Protein AF-A0A0D7ABB9-F1 (afdb_monomer_lite)

pLDDT: mean 81.35, std 18.78, range [39.72, 96.31]

InterPro domains:
  IPR056279 Aip3p/Bud6, N-terminal domain [PF23153] (31-138)

Sequence (149 aa):
MSSNHRNSHTSSSSGSVRSASISSPSGDVPTVVRQLLLSTKQLEAVLSQWALRQATEKQVSDAYVLVGSRINATVHAFAQFGIDTTSIRSAPNALRNVLEPCLAEDATRQTLDAYIPELRRVIYRLLQDLQNRQEAWRAAALARPFIRT

Structure (mmCIF, N/CA/C/O backbone):
data_AF-A0A0D7ABB9-F1
#
_entry.id   AF-A0A0D7ABB9-F1
#
loop_
_atom_site.group_PDB
_atom_site.id
_atom_site.type_symbol
_atom_site.label_atom_id
_atom_site.label_alt_id
_atom_site.label_comp_id
_atom_site.label_asym_id
_atom_site.label_entity_id
_atom_site.label_seq_id
_atom_site.pdbx_PDB_ins_code
_atom_site.Cartn_x
_atom_site.Cartn_y
_atom_site.Cartn_z
_atom_site.occupancy
_atom_site.B_iso_or_equiv
_atom_site.auth_seq_id
_atom_site.auth_comp_id
_atom_site.auth_asym_id
_atom_site.auth_atom_id
_atom_site.pdbx_PDB_model_num
ATOM 1 N N . MET A 1 1 ? 10.935 78.551 -5.533 1.00 40.75 1 MET A N 1
ATOM 2 C CA . MET A 1 1 ? 9.547 78.148 -5.848 1.00 40.75 1 MET A CA 1
ATOM 3 C C . MET A 1 1 ? 9.568 76.695 -6.295 1.00 40.75 1 MET A C 1
ATOM 5 O O . MET A 1 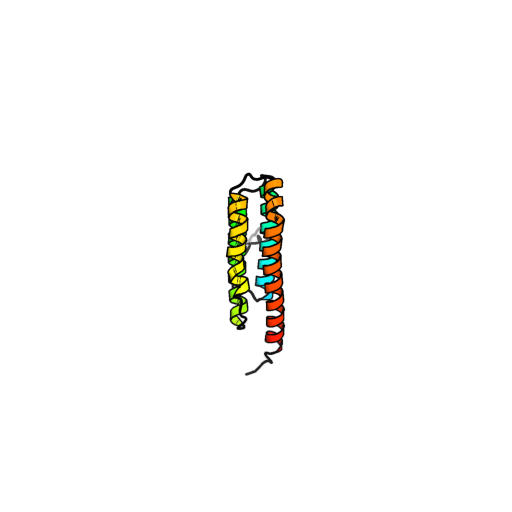1 ? 10.502 76.321 -6.990 1.00 40.75 1 MET A O 1
ATOM 9 N N . SER A 1 2 ? 8.551 75.938 -5.878 1.00 40.59 2 SER A N 1
ATOM 10 C CA . SER A 1 2 ? 8.223 74.545 -6.234 1.00 40.59 2 SER A CA 1
ATOM 11 C C . SER A 1 2 ? 8.844 73.418 -5.398 1.00 40.59 2 SER A C 1
ATOM 13 O O . SER A 1 2 ? 9.928 72.904 -5.650 1.00 40.59 2 SER A O 1
ATOM 15 N N . SER A 1 3 ? 8.038 73.038 -4.408 1.00 44.03 3 SER A N 1
ATOM 16 C CA . SER A 1 3 ? 7.970 71.785 -3.660 1.00 44.03 3 SER A CA 1
ATOM 17 C C . SER A 1 3 ? 7.834 70.547 -4.557 1.00 44.03 3 SER A C 1
ATOM 19 O O . SER A 1 3 ? 7.186 70.634 -5.597 1.00 44.03 3 SER A O 1
ATOM 21 N N . ASN A 1 4 ? 8.247 69.366 -4.075 1.00 48.25 4 ASN A N 1
ATOM 22 C CA . ASN A 1 4 ? 7.355 68.201 -4.135 1.00 48.25 4 ASN A CA 1
ATOM 23 C C . ASN A 1 4 ? 7.679 67.116 -3.093 1.00 48.25 4 ASN A C 1
ATOM 25 O O . ASN A 1 4 ? 8.831 66.772 -2.854 1.00 48.25 4 ASN A O 1
ATOM 29 N N . HIS A 1 5 ? 6.608 66.604 -2.488 1.00 46.97 5 HIS A N 1
ATOM 30 C CA . HIS A 1 5 ? 6.536 65.546 -1.481 1.00 46.97 5 HIS A CA 1
ATOM 31 C C . HIS A 1 5 ? 6.683 64.138 -2.087 1.00 46.97 5 HIS A C 1
ATOM 33 O O . HIS A 1 5 ? 6.305 63.948 -3.243 1.00 46.97 5 HIS A O 1
ATOM 39 N N . ARG A 1 6 ? 7.067 63.143 -1.264 1.00 48.94 6 ARG A N 1
ATOM 40 C CA . ARG A 1 6 ? 6.407 61.816 -1.092 1.00 48.94 6 ARG A CA 1
ATOM 41 C C . ARG A 1 6 ? 7.248 60.956 -0.120 1.00 48.94 6 ARG A C 1
ATOM 43 O O . ARG A 1 6 ? 8.413 60.722 -0.391 1.00 48.94 6 ARG A O 1
ATOM 50 N N . ASN A 1 7 ? 6.804 60.679 1.109 1.00 43.91 7 ASN A N 1
ATOM 51 C CA . ASN A 1 7 ? 5.767 59.728 1.556 1.00 43.91 7 ASN A CA 1
ATOM 52 C C . ASN A 1 7 ? 6.382 58.369 1.975 1.00 43.91 7 ASN A C 1
ATOM 54 O O . ASN A 1 7 ? 6.823 57.597 1.130 1.00 43.91 7 ASN A O 1
ATOM 58 N N . SER A 1 8 ? 6.377 58.104 3.286 1.00 47.41 8 SER A N 1
ATOM 59 C CA . SER A 1 8 ? 6.879 56.898 3.966 1.00 47.41 8 SER A CA 1
ATOM 60 C C . SER A 1 8 ? 5.747 55.904 4.252 1.00 47.41 8 SER A C 1
ATOM 62 O O . SER A 1 8 ? 4.791 56.301 4.907 1.00 47.41 8 SER A O 1
ATOM 64 N N . HIS A 1 9 ? 5.858 54.638 3.828 1.00 43.50 9 HIS A N 1
ATOM 65 C CA . HIS A 1 9 ? 5.003 53.486 4.218 1.00 43.50 9 HIS A CA 1
ATOM 66 C C . HIS A 1 9 ? 5.907 52.237 4.126 1.00 43.50 9 HIS A C 1
ATOM 68 O O . HIS A 1 9 ? 6.459 51.987 3.061 1.00 43.50 9 HIS A O 1
ATOM 74 N N . THR A 1 10 ? 6.438 51.660 5.209 1.00 47.44 10 THR A N 1
ATOM 75 C CA . THR A 1 10 ? 5.876 50.635 6.121 1.00 47.44 10 THR A CA 1
ATOM 76 C C . THR A 1 10 ? 5.353 49.345 5.463 1.00 47.44 10 THR A C 1
ATOM 78 O O . THR A 1 10 ? 4.461 49.378 4.625 1.00 47.44 10 THR A O 1
ATOM 81 N N . SER A 1 11 ? 5.834 48.209 6.005 1.00 41.31 11 SER A N 1
ATOM 82 C CA . SER A 1 11 ? 5.235 46.852 6.014 1.00 41.31 11 SER A CA 1
ATOM 83 C C . SER A 1 11 ? 5.167 46.095 4.671 1.00 41.31 11 SER A C 1
ATOM 85 O O . SER A 1 11 ? 5.005 46.692 3.623 1.00 41.31 11 SER A O 1
ATOM 87 N N . SER A 1 12 ? 5.277 44.773 4.571 1.00 41.28 12 SER A N 1
ATOM 88 C CA . SER A 1 12 ? 5.488 43.672 5.514 1.00 41.28 12 SER A CA 1
ATOM 89 C C . SER A 1 12 ? 5.701 42.395 4.684 1.00 41.28 12 SER A C 1
ATOM 91 O O . SER A 1 12 ? 5.302 42.292 3.525 1.00 41.28 12 SER A O 1
ATOM 93 N N . SER A 1 13 ? 6.346 41.420 5.317 1.00 49.03 13 SER A N 1
ATOM 94 C CA . SER A 1 13 ? 6.407 40.000 4.964 1.00 49.03 13 SER A CA 1
ATOM 95 C C . SER A 1 13 ? 5.262 39.470 4.091 1.00 49.03 13 SER A C 1
ATOM 97 O O . SER A 1 13 ? 4.105 39.469 4.506 1.00 49.03 13 SER A O 1
ATOM 99 N N . SER A 1 14 ? 5.612 38.864 2.959 1.00 47.44 14 SER A N 1
ATOM 100 C CA . SER A 1 14 ? 4.760 37.885 2.280 1.00 47.44 14 SER A CA 1
ATOM 101 C C . SER A 1 14 ? 5.539 36.582 2.154 1.00 47.44 14 SER A C 1
ATOM 103 O O . SER A 1 14 ? 6.235 36.330 1.174 1.00 47.44 14 SER A O 1
ATOM 105 N N . GLY A 1 15 ? 5.459 35.772 3.214 1.00 47.59 15 GLY A N 1
ATOM 106 C CA . GLY A 1 15 ? 5.806 34.360 3.159 1.00 47.59 15 GLY A CA 1
ATOM 107 C C . GLY A 1 15 ? 4.878 33.696 2.153 1.00 47.59 15 GLY A C 1
ATOM 108 O O . GLY A 1 15 ? 3.679 33.573 2.402 1.00 47.59 15 GLY A O 1
ATOM 109 N N . SER A 1 16 ? 5.429 33.337 0.995 1.00 44.25 16 SER A N 1
ATOM 110 C CA . SER A 1 16 ? 4.655 32.707 -0.063 1.00 44.25 16 SER A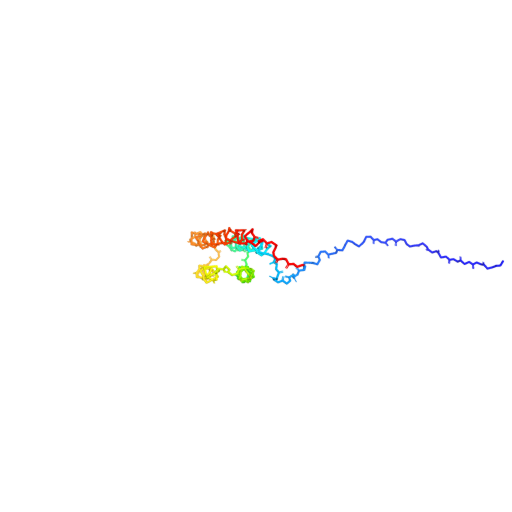 CA 1
ATOM 111 C C . SER A 1 16 ? 4.202 31.334 0.408 1.00 44.25 16 SER A C 1
ATOM 113 O O . SER A 1 16 ? 4.987 30.422 0.681 1.00 44.25 16 SER A O 1
ATOM 115 N N . VAL A 1 17 ? 2.891 31.252 0.568 1.00 49.66 17 VAL A N 1
ATOM 116 C CA . VAL A 1 17 ? 2.117 30.067 0.860 1.00 49.66 17 VAL A CA 1
ATOM 117 C C . VAL A 1 17 ? 2.508 28.944 -0.097 1.00 49.66 17 VAL A C 1
ATOM 119 O O . VAL A 1 17 ? 2.290 28.998 -1.305 1.00 49.66 17 VAL A O 1
ATOM 122 N N . ARG A 1 18 ? 3.103 27.911 0.498 1.00 42.66 18 ARG A N 1
ATOM 123 C CA . ARG A 1 18 ? 3.183 26.520 0.041 1.00 42.66 18 ARG A CA 1
ATOM 124 C C . ARG A 1 18 ? 1.862 26.067 -0.584 1.00 42.66 18 ARG A C 1
ATOM 126 O O . ARG A 1 18 ? 1.034 25.424 0.053 1.00 42.66 18 ARG A O 1
ATOM 133 N N . SER A 1 19 ? 1.683 26.417 -1.849 1.00 39.72 19 SER A N 1
ATOM 134 C CA . SER A 1 19 ? 0.697 25.805 -2.719 1.00 39.72 19 SER A CA 1
ATOM 135 C C . SER A 1 19 ? 1.212 24.401 -2.974 1.00 39.72 19 SER A C 1
ATOM 137 O O . SER A 1 19 ? 2.197 24.216 -3.687 1.00 39.72 19 SER A O 1
ATOM 139 N N . ALA A 1 20 ? 0.608 23.428 -2.292 1.00 46.75 20 ALA A N 1
ATOM 140 C CA . ALA A 1 20 ? 0.785 22.019 -2.581 1.00 46.75 20 ALA A CA 1
ATOM 141 C C . ALA A 1 20 ? 0.362 21.807 -4.036 1.00 46.75 20 ALA A C 1
ATOM 143 O O . ALA A 1 20 ? -0.817 21.659 -4.353 1.00 46.75 20 ALA A O 1
ATOM 144 N N . SER A 1 21 ? 1.340 21.884 -4.931 1.00 43.72 21 SER A N 1
ATOM 145 C CA . SER A 1 21 ? 1.185 21.541 -6.324 1.00 43.72 21 SER A CA 1
ATOM 146 C C . SER A 1 21 ? 0.773 20.076 -6.375 1.00 43.72 21 SER A C 1
ATOM 148 O O . SER A 1 21 ? 1.573 19.167 -6.142 1.00 43.72 21 SER A O 1
ATOM 150 N N . ILE A 1 22 ? -0.504 19.851 -6.691 1.00 50.16 22 ILE A N 1
ATOM 151 C CA . ILE A 1 22 ? -0.957 18.652 -7.395 1.00 50.16 22 ILE A CA 1
ATOM 152 C C . ILE A 1 22 ? -0.174 18.655 -8.710 1.00 50.16 22 ILE A C 1
ATOM 154 O O . ILE A 1 22 ? -0.566 19.236 -9.716 1.00 50.16 22 ILE A O 1
ATOM 158 N N . SER A 1 23 ? 1.045 18.138 -8.629 1.00 46.28 23 SER A N 1
ATOM 159 C CA . SER A 1 23 ? 1.959 17.987 -9.741 1.00 46.28 23 SER A CA 1
ATOM 160 C C . SER A 1 23 ? 1.508 16.760 -10.515 1.00 46.28 23 SER A C 1
ATOM 162 O O . SER A 1 23 ? 1.219 15.706 -9.944 1.00 46.28 23 SER A O 1
ATOM 164 N N . SER A 1 24 ? 1.392 16.948 -11.822 1.00 47.03 24 SER A N 1
ATOM 165 C CA . SER A 1 24 ? 1.117 15.939 -12.835 1.00 47.03 24 SER A CA 1
ATOM 166 C C . SER A 1 24 ? 1.835 14.612 -12.530 1.00 47.03 24 SER A C 1
ATOM 168 O O . SER A 1 24 ? 2.992 14.637 -12.108 1.00 47.03 24 SER A O 1
ATOM 170 N N . PRO A 1 25 ? 1.211 13.440 -12.758 1.00 46.69 25 PRO A N 1
ATOM 171 C CA . PRO A 1 25 ? 1.775 12.141 -12.371 1.00 46.69 25 PRO A CA 1
ATOM 172 C C . PRO A 1 25 ? 2.996 11.691 -13.200 1.00 46.69 25 PRO A C 1
ATOM 174 O O . PRO A 1 25 ? 3.459 10.563 -13.048 1.00 46.69 25 PRO A O 1
ATOM 177 N N . SER A 1 26 ? 3.548 12.548 -14.054 1.00 51.53 26 SER A N 1
ATOM 178 C CA . SER A 1 26 ? 4.764 12.320 -14.835 1.00 51.53 26 SER A CA 1
ATOM 179 C C . SER A 1 26 ? 6.018 12.669 -14.019 1.00 51.53 26 SER A C 1
ATOM 181 O O . SER A 1 26 ? 6.720 13.635 -14.301 1.00 51.53 26 SER A O 1
ATOM 183 N N . GLY A 1 27 ? 6.280 11.892 -12.966 1.00 60.59 27 GLY A N 1
ATOM 184 C CA . GLY A 1 27 ? 7.546 11.936 -12.228 1.00 60.59 27 GLY A CA 1
ATOM 185 C C . GLY A 1 27 ? 8.506 10.836 -12.684 1.00 60.59 27 GLY A C 1
ATOM 186 O O . GLY A 1 27 ? 8.062 9.758 -13.078 1.00 60.59 27 GLY A O 1
ATOM 187 N N . ASP A 1 28 ? 9.817 11.076 -12.576 1.00 82.56 28 ASP A N 1
ATOM 188 C CA . ASP A 1 28 ? 10.834 10.032 -12.758 1.00 82.56 28 ASP A CA 1
ATOM 189 C C . ASP A 1 28 ? 10.553 8.814 -11.864 1.00 82.56 28 ASP A C 1
ATOM 191 O O . ASP A 1 28 ? 10.018 8.954 -10.756 1.00 82.56 28 ASP A O 1
ATOM 195 N N . VAL A 1 29 ? 10.980 7.622 -12.304 1.00 86.12 29 VAL A N 1
ATOM 196 C CA . VAL A 1 29 ? 10.800 6.342 -11.586 1.00 86.12 29 VAL A CA 1
ATOM 197 C C . VAL A 1 29 ? 11.104 6.452 -10.075 1.00 86.12 29 VAL A C 1
ATOM 199 O O . VAL A 1 29 ? 10.269 6.022 -9.276 1.00 86.12 29 VAL A O 1
ATOM 202 N N . PRO A 1 30 ? 12.211 7.075 -9.613 1.00 88.06 30 PRO A N 1
ATOM 203 C CA . PRO A 1 30 ? 12.482 7.218 -8.179 1.00 88.06 30 PRO A CA 1
ATOM 204 C C . PRO A 1 30 ? 11.443 8.063 -7.428 1.00 88.06 30 PRO A C 1
ATOM 206 O O . PRO A 1 30 ? 11.127 7.778 -6.271 1.00 88.06 30 PRO A O 1
ATOM 209 N N . THR A 1 31 ? 10.901 9.097 -8.071 1.00 90.19 31 THR A N 1
ATOM 210 C CA . THR A 1 31 ? 9.914 10.001 -7.474 1.00 90.19 31 THR A CA 1
ATOM 211 C C . THR A 1 31 ? 8.575 9.301 -7.301 1.00 90.19 31 THR A C 1
ATOM 213 O O . THR A 1 31 ? 8.022 9.327 -6.200 1.00 90.19 31 THR A O 1
ATOM 216 N N . VAL A 1 32 ? 8.070 8.630 -8.341 1.00 90.38 32 VAL A N 1
ATOM 217 C CA . VAL A 1 32 ? 6.786 7.911 -8.259 1.00 90.38 32 VAL A CA 1
ATOM 218 C C . VAL A 1 32 ? 6.853 6.732 -7.290 1.00 90.38 32 VAL A C 1
ATOM 220 O O . VAL A 1 32 ? 5.914 6.532 -6.523 1.00 90.38 32 VAL A O 1
ATOM 223 N N . VAL A 1 33 ? 7.995 6.037 -7.214 1.00 90.44 33 VAL A N 1
ATOM 224 C CA . VAL A 1 33 ? 8.224 4.987 -6.212 1.00 90.44 33 VAL A CA 1
ATOM 225 C C . VAL A 1 33 ? 8.192 5.566 -4.799 1.00 90.44 33 VAL A C 1
ATOM 227 O O . VAL A 1 33 ? 7.474 5.048 -3.948 1.00 90.44 33 VAL A O 1
ATOM 230 N N . ARG A 1 34 ? 8.907 6.668 -4.534 1.00 91.62 34 ARG A N 1
ATOM 231 C CA . ARG A 1 34 ? 8.871 7.324 -3.215 1.00 91.62 34 ARG A CA 1
ATOM 232 C C . ARG A 1 34 ? 7.442 7.714 -2.823 1.00 91.62 34 ARG A C 1
ATOM 234 O O . ARG A 1 34 ? 7.042 7.499 -1.682 1.00 91.62 34 ARG A O 1
ATOM 241 N N . GLN A 1 35 ? 6.678 8.269 -3.763 1.00 92.06 35 GLN A N 1
ATOM 242 C CA . GLN A 1 35 ? 5.282 8.655 -3.542 1.00 92.06 35 GLN A CA 1
ATOM 243 C C . GLN A 1 35 ? 4.385 7.446 -3.255 1.00 92.06 35 GLN A C 1
ATOM 245 O O . GLN A 1 35 ? 3.533 7.525 -2.372 1.00 92.06 35 GLN A O 1
ATOM 250 N N . LEU A 1 36 ? 4.599 6.321 -3.945 1.00 92.81 36 LEU A N 1
ATOM 251 C CA . LEU A 1 36 ? 3.902 5.070 -3.664 1.00 92.81 36 LEU A CA 1
ATOM 252 C C . LEU A 1 36 ? 4.190 4.588 -2.237 1.00 92.81 36 LEU A C 1
ATOM 254 O O . LEU A 1 36 ? 3.250 4.377 -1.474 1.00 92.81 36 LEU A O 1
ATOM 258 N N . LEU A 1 37 ? 5.464 4.515 -1.838 1.00 92.88 37 LEU A N 1
ATOM 259 C CA . LEU A 1 37 ? 5.860 4.110 -0.482 1.00 92.88 37 LEU A CA 1
ATOM 260 C C . LEU A 1 37 ? 5.206 4.982 0.598 1.00 92.88 37 LEU A C 1
ATOM 262 O O . LEU A 1 37 ? 4.678 4.458 1.579 1.00 92.88 37 LEU A O 1
ATOM 266 N N . LEU A 1 38 ? 5.204 6.303 0.400 1.00 94.12 38 LEU A N 1
ATOM 267 C CA . LEU A 1 38 ? 4.582 7.241 1.331 1.00 94.12 38 LEU A CA 1
ATOM 268 C C . LEU A 1 38 ? 3.064 7.033 1.418 1.00 94.12 38 LEU A C 1
ATOM 270 O O . LEU A 1 38 ? 2.524 6.978 2.520 1.00 94.12 38 LEU A O 1
ATOM 274 N N . SER A 1 39 ? 2.385 6.863 0.278 1.00 93.44 39 SER A N 1
ATOM 275 C CA . SER A 1 39 ? 0.938 6.611 0.256 1.00 93.44 39 SER A CA 1
ATOM 276 C C . SER A 1 39 ? 0.561 5.294 0.942 1.00 93.44 39 SER A C 1
ATOM 278 O O . SER A 1 39 ? -0.426 5.247 1.671 1.00 93.44 39 SER A O 1
ATOM 280 N N . THR A 1 40 ? 1.381 4.248 0.802 1.00 93.06 40 THR A N 1
ATOM 281 C CA . THR A 1 40 ? 1.170 2.970 1.494 1.00 93.06 40 THR A CA 1
ATOM 282 C C . THR A 1 40 ? 1.319 3.123 3.007 1.00 93.06 40 THR A C 1
ATOM 284 O O . THR A 1 40 ? 0.500 2.605 3.760 1.00 93.06 40 THR A O 1
ATOM 287 N N . LYS A 1 41 ? 2.319 3.888 3.470 1.00 92.06 41 LYS A N 1
ATOM 288 C CA . LYS A 1 41 ? 2.473 4.206 4.901 1.00 92.06 41 LYS A CA 1
ATOM 289 C C . LYS A 1 41 ? 1.304 5.036 5.432 1.00 92.06 41 LYS A C 1
ATOM 291 O O . LYS A 1 41 ? 0.850 4.813 6.550 1.00 92.06 41 LYS A O 1
ATOM 296 N N . GLN A 1 42 ? 0.791 5.967 4.628 1.00 94.44 42 GLN A N 1
ATOM 297 C CA . GLN A 1 42 ? -0.393 6.748 4.978 1.00 94.44 42 GLN A CA 1
ATOM 298 C C . GLN A 1 42 ? -1.638 5.860 5.112 1.00 94.44 42 GLN A C 1
ATOM 300 O O . GLN A 1 42 ? -2.391 6.040 6.063 1.00 94.44 42 GLN A O 1
ATOM 305 N N . LEU A 1 43 ? -1.839 4.886 4.219 1.00 94.38 43 LEU A N 1
ATOM 306 C CA . LEU A 1 43 ? -2.946 3.930 4.320 1.00 94.38 43 LEU A CA 1
ATOM 307 C C . LEU A 1 43 ? -2.892 3.134 5.636 1.00 94.38 43 LEU A C 1
ATOM 309 O O . LEU A 1 43 ? -3.896 3.060 6.339 1.00 94.38 43 LEU A O 1
ATOM 313 N N . GLU A 1 44 ? -1.722 2.608 6.015 1.00 93.19 44 GLU A N 1
ATOM 314 C CA . GLU A 1 44 ? -1.535 1.917 7.305 1.00 93.19 44 GLU A CA 1
ATOM 315 C C . GLU A 1 44 ? -1.840 2.828 8.509 1.00 93.19 44 GLU A C 1
ATOM 317 O O . GLU A 1 44 ? -2.469 2.402 9.483 1.00 93.19 44 GLU A O 1
ATOM 322 N N . ALA A 1 45 ? -1.422 4.096 8.445 1.00 94.88 45 ALA A N 1
ATOM 323 C CA . ALA A 1 45 ? -1.678 5.068 9.504 1.00 94.88 45 ALA A CA 1
ATOM 324 C C . ALA A 1 45 ? -3.176 5.385 9.645 1.00 94.88 45 ALA A C 1
ATOM 326 O O . ALA A 1 45 ? -3.701 5.387 10.759 1.00 94.88 45 ALA A O 1
ATOM 327 N N . VAL A 1 46 ? -3.877 5.605 8.528 1.00 96.00 46 VAL A N 1
ATOM 328 C CA . VAL A 1 46 ? -5.321 5.888 8.527 1.00 96.00 46 VAL A CA 1
ATOM 329 C C . VAL A 1 46 ? -6.121 4.668 8.992 1.00 96.00 46 VAL A C 1
ATOM 331 O O . VAL A 1 46 ? -7.068 4.833 9.753 1.00 96.00 46 VAL A O 1
ATOM 334 N N . LEU A 1 47 ? -5.712 3.445 8.640 1.00 94.12 47 LEU A N 1
ATOM 335 C CA . LEU A 1 47 ? -6.313 2.216 9.179 1.00 94.12 47 LEU A CA 1
ATOM 336 C C . LEU A 1 47 ? -6.147 2.102 10.696 1.00 94.12 47 LEU A C 1
ATOM 338 O O . LEU A 1 47 ? -7.095 1.773 11.406 1.00 94.12 47 LEU A O 1
ATOM 342 N N . SER A 1 48 ? -4.961 2.434 11.208 1.00 94.44 48 SER A N 1
ATOM 343 C CA . SER A 1 48 ? -4.700 2.443 12.652 1.00 94.44 48 SER A CA 1
ATOM 344 C C . SER A 1 48 ? -5.579 3.469 13.380 1.00 94.44 48 SER A C 1
ATOM 346 O O . SER A 1 48 ? -6.079 3.199 14.471 1.00 94.44 48 SER A O 1
ATOM 348 N N . GLN A 1 49 ? -5.809 4.635 12.767 1.00 96.19 49 GLN A N 1
ATOM 349 C CA . GLN A 1 49 ? -6.741 5.647 13.276 1.00 96.19 49 GLN A CA 1
ATOM 350 C C . GLN A 1 49 ? -8.200 5.186 13.179 1.00 96.19 49 GLN A C 1
ATOM 352 O O . GLN A 1 49 ? -8.977 5.421 14.103 1.00 96.19 49 GLN A O 1
ATOM 357 N N . TRP A 1 50 ? -8.577 4.501 12.099 1.00 96.31 50 TRP A N 1
ATOM 358 C CA . TRP A 1 50 ? -9.918 3.947 11.917 1.00 96.31 50 TRP A CA 1
ATOM 359 C C . TRP A 1 50 ? -10.245 2.920 13.006 1.00 96.31 50 TRP A C 1
ATOM 361 O O . TRP A 1 50 ? -11.283 3.030 13.651 1.00 96.31 50 TRP A O 1
ATOM 371 N N . ALA A 1 51 ? -9.309 2.028 13.338 1.00 93.94 51 ALA A N 1
ATOM 372 C CA . ALA A 1 51 ? -9.460 1.068 14.436 1.00 93.94 51 ALA A CA 1
ATOM 373 C C . ALA A 1 51 ? -9.618 1.717 15.827 1.00 93.94 51 ALA A C 1
ATOM 375 O O . ALA A 1 51 ? -10.093 1.081 16.769 1.00 93.94 51 ALA A O 1
ATOM 376 N N . LEU A 1 52 ? -9.215 2.984 15.966 1.00 95.50 52 LEU A N 1
ATOM 377 C CA . LEU A 1 52 ? -9.407 3.818 17.156 1.00 95.50 52 LEU A CA 1
ATOM 378 C C . LEU A 1 52 ? -10.644 4.721 17.071 1.00 95.50 52 LEU A C 1
ATOM 380 O O . LEU A 1 52 ? -10.847 5.552 17.955 1.00 95.50 52 LEU A O 1
ATOM 384 N N . ARG A 1 53 ? -11.4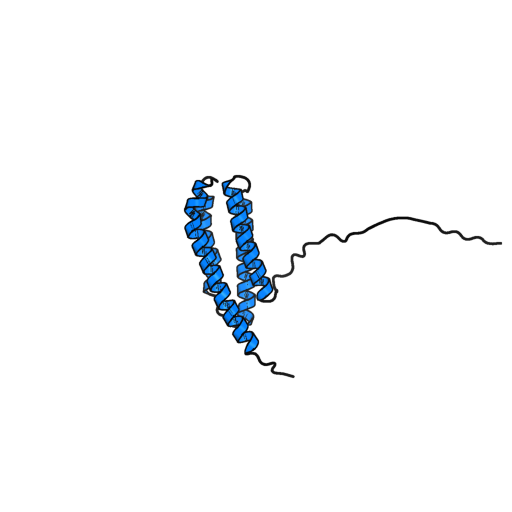50 4.591 16.010 1.00 94.00 53 ARG A N 1
ATOM 385 C CA . ARG A 1 53 ? -12.577 5.478 15.676 1.00 94.00 53 ARG A CA 1
ATOM 386 C C . ARG A 1 53 ? -12.173 6.952 15.535 1.00 94.00 53 ARG A C 1
ATOM 388 O O . ARG A 1 53 ? -12.985 7.851 15.726 1.00 94.00 53 ARG A O 1
ATOM 395 N N . GLN A 1 54 ? -10.909 7.198 15.192 1.00 96.19 54 GLN A N 1
ATOM 396 C CA . GLN A 1 54 ? -10.334 8.524 14.932 1.00 96.19 54 GLN A CA 1
ATOM 397 C C . GLN A 1 54 ? -10.298 8.869 13.438 1.00 96.19 54 GLN A C 1
ATOM 399 O O . GLN A 1 54 ? -10.053 10.019 13.079 1.00 96.19 54 GLN A O 1
ATOM 404 N N . ALA A 1 55 ? -10.545 7.887 12.571 1.00 96.25 55 ALA A N 1
ATOM 405 C CA . ALA A 1 55 ? -10.746 8.077 11.144 1.00 96.25 55 ALA A CA 1
ATOM 406 C C . ALA A 1 55 ? -12.018 7.357 10.688 1.00 96.25 55 ALA A C 1
ATOM 408 O O . ALA A 1 55 ? -12.454 6.374 11.284 1.00 96.25 55 ALA A O 1
ATOM 409 N N . THR A 1 56 ? -12.611 7.864 9.616 1.00 94.94 56 THR A N 1
ATOM 410 C CA . THR A 1 56 ? -13.807 7.312 8.978 1.00 94.94 56 THR A CA 1
ATOM 411 C C . THR A 1 56 ? -13.435 6.317 7.884 1.00 94.94 56 THR A C 1
ATOM 413 O O . THR A 1 56 ? -12.355 6.392 7.298 1.00 94.94 56 THR A O 1
ATOM 416 N N . GLU A 1 57 ? -14.362 5.423 7.548 1.00 93.38 57 GLU A N 1
ATOM 417 C CA . GLU A 1 57 ? -14.235 4.517 6.398 1.00 93.38 57 GLU A CA 1
ATOM 418 C C . GLU A 1 57 ? -13.933 5.276 5.094 1.00 93.38 57 GLU A C 1
ATOM 420 O O . GLU A 1 57 ? -13.105 4.852 4.284 1.00 93.38 57 GLU A O 1
ATOM 425 N N . LYS A 1 58 ? -14.536 6.461 4.924 1.00 94.38 58 LYS A N 1
ATOM 426 C CA . LYS A 1 58 ? -14.276 7.341 3.781 1.00 94.38 58 LYS A CA 1
ATOM 427 C C . LYS A 1 58 ? -12.808 7.765 3.705 1.00 94.38 58 LYS A C 1
ATOM 429 O O . LYS A 1 58 ? -12.224 7.710 2.632 1.00 94.38 58 LYS A O 1
ATOM 434 N N . GLN A 1 59 ? -12.189 8.129 4.829 1.00 95.81 59 GLN A N 1
ATOM 435 C CA . GLN A 1 59 ? -10.768 8.499 4.852 1.00 95.81 59 GLN A CA 1
ATOM 436 C C . GLN A 1 59 ? -9.856 7.317 4.493 1.00 95.81 59 GLN A C 1
ATOM 438 O O . GLN A 1 59 ? -8.850 7.515 3.809 1.00 95.81 59 GLN A O 1
ATOM 443 N N . VAL A 1 60 ? -10.204 6.092 4.910 1.00 95.12 60 VAL A N 1
ATOM 444 C CA . VAL A 1 60 ? -9.481 4.876 4.492 1.00 95.12 60 VAL A CA 1
ATOM 445 C C . VAL A 1 60 ? -9.642 4.655 2.986 1.00 95.12 60 VAL A C 1
ATOM 447 O O . VAL A 1 60 ? -8.661 4.399 2.287 1.00 95.12 60 VAL A O 1
ATOM 450 N N . SER A 1 61 ? -10.862 4.815 2.474 1.00 94.62 61 SER A N 1
ATOM 451 C CA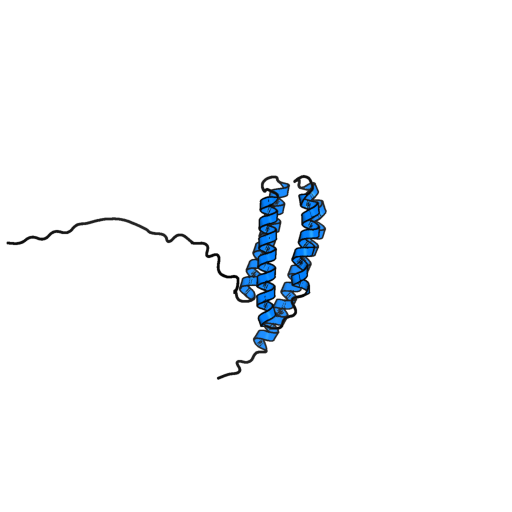 . SER A 1 61 ? -11.175 4.682 1.048 1.00 94.62 61 SER A CA 1
ATOM 452 C C . SER A 1 61 ? -10.423 5.709 0.196 1.00 94.62 61 SER A C 1
ATOM 454 O O . SER A 1 61 ? -9.830 5.349 -0.820 1.00 94.62 61 SER A O 1
ATOM 456 N N . ASP A 1 62 ? -10.362 6.968 0.637 1.00 95.62 62 ASP A N 1
ATOM 457 C CA . ASP A 1 62 ? -9.602 8.034 -0.023 1.00 95.62 62 ASP A CA 1
ATOM 458 C C . ASP A 1 62 ? -8.097 7.704 -0.059 1.00 95.62 62 ASP A C 1
ATOM 460 O O . ASP A 1 62 ? -7.437 7.866 -1.092 1.00 95.62 62 ASP A O 1
ATOM 464 N N . ALA A 1 63 ? -7.546 7.177 1.042 1.00 95.00 63 ALA A N 1
ATOM 465 C CA . ALA A 1 63 ? -6.157 6.722 1.097 1.00 95.00 63 ALA A CA 1
ATOM 466 C C . ALA A 1 63 ? -5.899 5.534 0.150 1.00 95.00 63 ALA A C 1
ATOM 468 O O . ALA A 1 63 ? -4.874 5.503 -0.534 1.00 95.00 63 ALA A O 1
ATOM 469 N N . TYR A 1 64 ? -6.835 4.586 0.049 1.00 95.38 64 TYR A N 1
ATOM 470 C CA . TYR A 1 64 ? -6.760 3.476 -0.903 1.00 95.38 64 TYR A CA 1
ATOM 471 C C . TYR A 1 64 ? -6.775 3.965 -2.363 1.00 95.38 64 TYR A C 1
ATOM 473 O O . TYR A 1 64 ? -5.934 3.543 -3.163 1.00 95.38 64 TYR A O 1
ATOM 481 N N . VAL A 1 65 ? -7.664 4.901 -2.715 1.00 95.50 65 VAL A N 1
ATOM 482 C CA . VAL A 1 65 ? -7.713 5.504 -4.060 1.00 95.50 65 VAL A CA 1
ATOM 483 C C . VAL A 1 65 ? -6.394 6.208 -4.391 1.00 95.50 65 VAL A C 1
ATOM 485 O O . VAL A 1 65 ? -5.876 6.067 -5.505 1.00 95.50 65 VAL A O 1
ATOM 488 N N . LEU A 1 66 ? -5.803 6.915 -3.421 1.00 94.12 66 LEU A N 1
ATOM 489 C CA . LEU A 1 66 ? -4.490 7.537 -3.578 1.00 94.12 66 LEU A CA 1
ATOM 490 C C . LEU A 1 66 ? -3.402 6.495 -3.873 1.00 94.12 66 LEU A C 1
ATOM 492 O O . LEU A 1 66 ? -2.644 6.677 -4.828 1.00 94.12 66 LEU A O 1
ATOM 496 N N . VAL A 1 67 ? -3.345 5.393 -3.116 1.00 94.31 67 VAL A N 1
ATOM 497 C CA . VAL A 1 67 ? -2.402 4.286 -3.368 1.00 94.31 67 VAL A CA 1
ATOM 498 C C . VAL A 1 67 ? -2.587 3.726 -4.780 1.00 94.31 67 VAL A C 1
ATOM 500 O O . VAL A 1 67 ? -1.609 3.600 -5.517 1.00 94.31 67 VAL A O 1
ATOM 503 N N . GLY A 1 68 ? -3.826 3.468 -5.208 1.00 94.12 68 GLY A N 1
ATOM 504 C CA . GLY A 1 68 ? -4.126 3.002 -6.567 1.00 94.12 68 GLY A CA 1
ATOM 505 C C . GLY A 1 68 ? -3.632 3.967 -7.653 1.00 94.12 68 GLY A C 1
ATOM 506 O O . GLY A 1 68 ? -3.003 3.548 -8.628 1.00 94.12 68 GLY A O 1
ATOM 507 N N . SER A 1 69 ? -3.826 5.272 -7.453 1.00 93.81 69 SER A N 1
ATOM 508 C CA . SER A 1 69 ? -3.298 6.314 -8.343 1.00 93.81 69 SER A CA 1
ATOM 509 C C . SER A 1 69 ? -1.762 6.296 -8.413 1.00 93.81 69 SER A C 1
ATOM 511 O O . SER A 1 69 ? -1.185 6.368 -9.503 1.00 93.81 69 SER A O 1
ATOM 513 N N . ARG A 1 70 ? -1.075 6.127 -7.273 1.00 94.12 70 ARG A N 1
ATOM 514 C CA . ARG A 1 70 ? 0.397 6.020 -7.222 1.00 94.12 70 ARG A CA 1
ATOM 515 C C . ARG A 1 70 ? 0.924 4.745 -7.870 1.00 94.12 70 ARG A C 1
ATOM 517 O O . ARG A 1 70 ? 1.960 4.795 -8.537 1.00 94.12 70 ARG A O 1
ATOM 524 N N . ILE A 1 71 ? 0.209 3.631 -7.726 1.00 93.44 71 ILE A N 1
ATOM 525 C CA . ILE A 1 71 ? 0.504 2.380 -8.430 1.00 93.44 71 ILE A CA 1
ATOM 526 C C . ILE A 1 71 ? 0.434 2.614 -9.938 1.00 93.44 71 ILE A C 1
ATOM 528 O O . ILE A 1 71 ? 1.386 2.291 -10.643 1.00 93.44 71 ILE A O 1
ATOM 532 N N . ASN A 1 72 ? -0.633 3.245 -10.434 1.00 93.38 72 ASN A N 1
ATOM 533 C CA . ASN A 1 72 ? -0.769 3.511 -11.863 1.00 93.38 72 ASN A CA 1
ATOM 534 C C . ASN A 1 72 ? 0.349 4.428 -12.397 1.00 93.38 72 ASN A C 1
ATOM 536 O O . ASN A 1 72 ? 0.957 4.125 -13.420 1.00 93.38 72 ASN A O 1
ATOM 540 N N . ALA A 1 73 ? 0.694 5.501 -11.675 1.00 93.00 73 ALA A N 1
ATOM 541 C CA . ALA A 1 73 ? 1.812 6.378 -12.046 1.00 93.00 73 ALA A CA 1
ATOM 542 C C . ALA A 1 73 ? 3.155 5.623 -12.099 1.00 93.00 73 ALA A C 1
ATOM 544 O O . ALA A 1 73 ? 3.950 5.809 -13.017 1.00 93.00 73 ALA A O 1
ATOM 545 N N . THR A 1 74 ? 3.379 4.721 -11.143 1.00 92.00 74 THR A N 1
ATOM 546 C CA . THR A 1 74 ? 4.570 3.865 -11.076 1.00 92.00 74 THR A CA 1
ATOM 547 C C . THR A 1 74 ? 4.626 2.887 -12.250 1.00 92.00 74 THR A C 1
ATOM 549 O O . THR A 1 74 ? 5.667 2.743 -12.889 1.00 92.00 74 THR A O 1
ATOM 552 N N . VAL A 1 75 ? 3.499 2.248 -12.574 1.00 91.62 75 VAL A N 1
ATOM 553 C CA . VAL A 1 75 ? 3.356 1.365 -13.739 1.00 91.62 75 VAL A CA 1
ATOM 554 C C . VAL A 1 75 ? 3.681 2.121 -15.029 1.00 91.62 75 VAL A C 1
ATOM 556 O O . VAL A 1 75 ? 4.474 1.640 -15.835 1.00 91.62 75 VAL A O 1
ATOM 559 N N . HIS A 1 76 ? 3.129 3.324 -15.205 1.00 91.69 76 HIS A N 1
ATOM 560 C CA . HIS A 1 76 ? 3.413 4.161 -16.370 1.00 91.69 76 HIS A CA 1
ATOM 561 C C . HIS A 1 76 ? 4.892 4.547 -16.474 1.00 91.69 76 HIS A C 1
ATOM 563 O O . HIS A 1 76 ? 5.457 4.461 -17.562 1.00 91.69 76 HIS A O 1
ATOM 569 N N . ALA A 1 77 ? 5.532 4.924 -15.364 1.00 89.81 77 ALA A N 1
ATOM 570 C CA . ALA A 1 77 ? 6.946 5.286 -15.363 1.00 89.81 77 ALA A CA 1
ATOM 571 C C . ALA A 1 77 ? 7.846 4.100 -15.747 1.00 89.81 77 ALA A C 1
ATOM 573 O O . ALA A 1 77 ? 8.757 4.265 -16.549 1.00 89.81 77 ALA A O 1
ATOM 574 N N . PHE A 1 78 ? 7.576 2.892 -15.241 1.00 88.31 78 PHE A N 1
ATOM 575 C CA . PHE A 1 78 ? 8.330 1.690 -15.622 1.00 88.31 78 PHE A CA 1
ATOM 576 C C . PHE A 1 78 ? 8.078 1.250 -17.070 1.00 88.31 78 PHE A C 1
ATOM 578 O O . PHE A 1 78 ? 9.010 0.801 -17.741 1.00 88.31 78 PHE A O 1
ATOM 585 N N . ALA A 1 79 ? 6.851 1.407 -17.574 1.00 88.19 79 ALA A N 1
ATOM 586 C CA . ALA A 1 79 ? 6.500 1.044 -18.946 1.00 88.19 79 ALA A CA 1
ATOM 587 C C . ALA A 1 79 ? 7.307 1.835 -19.993 1.00 88.19 79 ALA A C 1
ATOM 589 O O . ALA A 1 79 ? 7.641 1.289 -21.041 1.00 88.19 79 ALA A O 1
ATOM 590 N N . GLN A 1 80 ? 7.708 3.077 -19.689 1.00 87.44 80 GLN A N 1
ATOM 591 C CA . GLN A 1 80 ? 8.592 3.883 -20.550 1.00 87.44 80 GLN A CA 1
ATOM 592 C C . GLN A 1 80 ? 9.980 3.250 -20.768 1.00 87.44 80 GLN A C 1
ATOM 594 O O . GLN A 1 80 ? 10.670 3.595 -21.724 1.00 87.44 80 GLN A O 1
ATOM 599 N N . PHE A 1 81 ? 10.386 2.317 -19.903 1.00 85.06 81 PHE A N 1
ATOM 600 C CA . PHE A 1 81 ? 11.647 1.576 -19.993 1.00 85.06 81 PHE A CA 1
ATOM 601 C C . PHE A 1 81 ? 11.444 0.120 -20.446 1.00 85.06 81 PHE A C 1
ATOM 603 O O . PHE A 1 81 ? 12.379 -0.671 -20.369 1.00 85.06 81 PHE A O 1
ATOM 610 N N . GLY A 1 82 ? 10.236 -0.254 -20.892 1.00 85.19 82 GLY A N 1
ATOM 611 C CA . GLY A 1 82 ? 9.921 -1.619 -21.332 1.00 85.19 82 GLY A CA 1
ATOM 612 C C . GLY A 1 82 ? 9.897 -2.657 -20.203 1.00 85.19 82 GLY A C 1
ATOM 613 O O . GLY A 1 82 ? 10.044 -3.849 -20.458 1.00 85.19 82 GLY A O 1
ATOM 614 N N . ILE A 1 83 ? 9.742 -2.226 -18.947 1.00 88.06 83 ILE A N 1
ATOM 615 C CA . ILE A 1 83 ? 9.747 -3.115 -17.778 1.00 88.06 83 ILE A CA 1
ATOM 616 C C . ILE A 1 83 ? 8.332 -3.641 -17.521 1.00 88.06 83 ILE A C 1
ATOM 618 O O . ILE A 1 83 ? 7.380 -2.869 -17.482 1.00 88.06 83 ILE A O 1
ATOM 622 N N . ASP A 1 84 ? 8.201 -4.949 -17.282 1.00 87.31 84 ASP A N 1
ATOM 623 C CA . ASP A 1 84 ? 6.909 -5.648 -17.353 1.00 87.31 84 ASP A CA 1
ATOM 624 C C . ASP A 1 84 ? 5.770 -5.151 -16.426 1.00 87.31 84 ASP A C 1
ATOM 626 O O . ASP A 1 84 ? 4.646 -5.176 -16.843 1.00 87.31 84 ASP A O 1
ATOM 630 N N . THR A 1 85 ? 5.911 -4.651 -15.209 1.00 88.69 85 THR A N 1
ATOM 631 C CA . THR A 1 85 ? 4.811 -4.186 -14.306 1.00 88.69 85 THR A CA 1
ATOM 632 C C . THR A 1 85 ? 3.559 -5.058 -14.027 1.00 88.69 85 THR A C 1
ATOM 634 O O . THR A 1 85 ? 2.778 -4.659 -13.160 1.00 88.69 85 THR A O 1
ATOM 637 N N . THR A 1 86 ? 3.347 -6.230 -14.638 1.00 87.94 86 THR A N 1
ATOM 638 C CA . THR A 1 86 ? 2.102 -7.017 -14.494 1.00 87.94 86 THR A CA 1
ATOM 639 C C . THR A 1 86 ? 1.746 -7.309 -13.029 1.00 87.94 86 THR A C 1
ATOM 641 O O . THR A 1 86 ? 0.621 -7.045 -12.598 1.00 87.94 86 THR A O 1
ATOM 644 N N . SER A 1 87 ? 2.722 -7.735 -12.220 1.00 84.88 87 S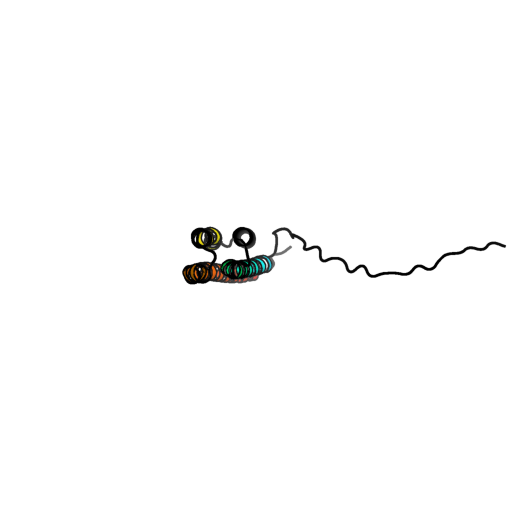ER A N 1
ATOM 645 C CA . SER A 1 87 ? 2.528 -7.997 -10.782 1.00 84.88 87 SER A CA 1
ATOM 646 C C . SER A 1 87 ? 2.087 -6.752 -10.001 1.00 84.88 87 SER A C 1
ATOM 648 O O . SER A 1 87 ? 1.162 -6.819 -9.193 1.00 84.88 87 SER A O 1
ATOM 650 N N . ILE A 1 88 ? 2.666 -5.584 -10.311 1.00 88.50 88 ILE A N 1
ATOM 651 C CA . ILE A 1 88 ? 2.351 -4.309 -9.643 1.00 88.50 88 ILE A CA 1
ATOM 652 C C . ILE A 1 88 ? 0.908 -3.882 -9.944 1.00 88.50 88 ILE A C 1
ATOM 654 O O . ILE A 1 88 ? 0.214 -3.370 -9.067 1.00 88.50 88 ILE A O 1
ATOM 658 N N . ARG A 1 89 ? 0.421 -4.143 -11.165 1.00 89.88 89 ARG A N 1
ATOM 659 C CA . ARG A 1 89 ? -0.954 -3.826 -11.580 1.00 89.88 89 ARG A CA 1
ATOM 660 C C . ARG A 1 89 ? -2.009 -4.636 -10.817 1.00 89.88 89 ARG A C 1
ATOM 662 O O . ARG A 1 89 ? -3.138 -4.174 -10.688 1.00 89.88 89 ARG A O 1
ATOM 669 N N . SER A 1 90 ? -1.653 -5.812 -10.297 1.00 90.62 90 SER A N 1
ATOM 670 C CA . SER A 1 90 ? -2.571 -6.664 -9.524 1.00 90.62 90 SER A CA 1
ATOM 671 C C . SER A 1 90 ? -2.750 -6.224 -8.062 1.00 90.62 90 SER A C 1
ATOM 673 O O . SER A 1 90 ? -3.753 -6.561 -7.430 1.00 90.62 90 SER A O 1
ATOM 675 N N . ALA A 1 91 ? -1.814 -5.432 -7.527 1.00 91.56 91 ALA A N 1
ATOM 676 C CA . ALA A 1 91 ? -1.775 -5.060 -6.114 1.00 91.56 91 ALA A CA 1
ATOM 677 C C . ALA A 1 91 ? -3.006 -4.280 -5.599 1.00 91.56 91 ALA A C 1
ATOM 679 O O . ALA A 1 91 ? -3.451 -4.591 -4.493 1.00 91.56 91 ALA A O 1
ATOM 680 N N . PRO A 1 92 ? -3.617 -3.329 -6.345 1.00 92.12 92 PRO A N 1
ATOM 681 C CA . PRO A 1 92 ? -4.836 -2.654 -5.892 1.00 92.12 92 PRO A CA 1
ATOM 682 C C . PRO A 1 92 ? -5.982 -3.633 -5.628 1.00 92.12 92 PRO A C 1
ATOM 684 O O . PRO A 1 92 ? -6.672 -3.515 -4.622 1.00 92.12 92 PRO A O 1
ATOM 687 N N . ASN A 1 93 ? -6.145 -4.644 -6.489 1.00 93.38 93 ASN A N 1
ATOM 688 C CA . ASN A 1 93 ? -7.189 -5.652 -6.324 1.00 93.38 93 ASN A CA 1
ATOM 689 C C . ASN A 1 93 ? -6.949 -6.512 -5.074 1.00 93.38 93 ASN A C 1
ATOM 691 O O . ASN A 1 93 ? -7.870 -6.778 -4.310 1.00 93.38 93 ASN A O 1
ATOM 695 N N . ALA A 1 94 ? -5.694 -6.893 -4.822 1.00 92.94 94 ALA A N 1
ATOM 696 C CA . ALA A 1 94 ? -5.332 -7.617 -3.608 1.00 92.94 94 ALA A CA 1
ATOM 697 C C . ALA A 1 94 ? -5.584 -6.785 -2.338 1.00 92.94 94 ALA A C 1
ATOM 699 O O . ALA A 1 94 ? -6.105 -7.316 -1.363 1.00 92.94 94 ALA A O 1
ATOM 700 N N . LEU A 1 95 ? -5.266 -5.483 -2.357 1.00 93.62 95 LEU A N 1
ATOM 701 C CA . LEU A 1 95 ? -5.577 -4.575 -1.248 1.00 93.62 95 LEU A CA 1
ATOM 702 C C . LEU A 1 95 ? -7.087 -4.461 -1.033 1.00 93.62 95 LEU A C 1
ATOM 704 O O . LEU A 1 95 ? -7.541 -4.567 0.102 1.00 93.62 95 LEU A O 1
ATOM 708 N N . ARG A 1 96 ? -7.867 -4.303 -2.107 1.00 94.12 96 ARG A N 1
ATOM 709 C CA . ARG A 1 96 ? -9.330 -4.245 -2.029 1.00 94.12 96 ARG A CA 1
ATOM 710 C C . ARG A 1 96 ? -9.909 -5.486 -1.353 1.00 94.12 96 ARG A C 1
ATOM 712 O O . ARG A 1 96 ? -10.712 -5.338 -0.444 1.00 94.12 96 ARG A O 1
ATOM 719 N N . ASN A 1 97 ? -9.458 -6.679 -1.735 1.00 95.12 97 ASN A N 1
ATOM 720 C CA . ASN A 1 97 ? -9.957 -7.937 -1.170 1.00 95.12 97 ASN A CA 1
ATOM 721 C C . ASN A 1 97 ? -9.726 -8.070 0.344 1.00 95.12 97 ASN A C 1
ATOM 723 O O . ASN A 1 97 ? -10.433 -8.831 0.994 1.00 95.12 97 ASN A O 1
ATOM 727 N N . VAL A 1 98 ? -8.744 -7.354 0.901 1.00 93.81 98 VAL A N 1
ATOM 728 C CA . VAL A 1 98 ? -8.491 -7.311 2.350 1.00 93.81 98 VAL A CA 1
ATOM 729 C C . VAL A 1 98 ? -9.262 -6.166 3.009 1.00 93.81 98 VAL A C 1
ATOM 731 O O . VAL A 1 98 ? -9.831 -6.341 4.081 1.00 93.81 98 VAL A O 1
ATOM 734 N N . LEU A 1 99 ? -9.296 -4.990 2.374 1.00 94.12 99 LEU A N 1
ATOM 735 C CA . LEU A 1 99 ? -9.933 -3.793 2.928 1.00 94.12 99 LEU A CA 1
ATOM 736 C C . LEU A 1 99 ? -11.460 -3.871 2.925 1.00 94.12 99 LEU A C 1
ATOM 738 O O . LEU A 1 99 ? -12.080 -3.406 3.869 1.00 94.12 99 LEU A O 1
ATOM 742 N N . GLU A 1 100 ? -12.061 -4.442 1.885 1.00 94.62 100 GLU A N 1
ATOM 743 C CA . GLU A 1 100 ? -13.515 -4.535 1.727 1.00 94.62 100 GLU A CA 1
ATOM 744 C C . GLU A 1 100 ? -14.193 -5.275 2.896 1.00 94.62 100 GLU A C 1
ATOM 746 O O . GLU A 1 100 ? -15.057 -4.674 3.533 1.00 94.62 100 GLU A O 1
ATOM 751 N N . PRO A 1 101 ? -13.784 -6.505 3.271 1.00 93.44 101 PRO A N 1
ATOM 752 C CA . PRO A 1 101 ? -14.342 -7.163 4.451 1.00 93.44 101 PRO A CA 1
ATOM 753 C C . PRO A 1 101 ? -13.919 -6.485 5.765 1.00 93.44 101 PRO A C 1
ATOM 755 O O . PRO A 1 101 ? -14.734 -6.375 6.674 1.00 93.44 101 PRO A O 1
ATOM 758 N N . CYS A 1 102 ? -12.694 -5.950 5.856 1.00 92.75 102 CYS A N 1
ATOM 759 C CA . CYS A 1 102 ? -12.225 -5.254 7.059 1.00 92.75 102 CYS A CA 1
ATOM 760 C C . CYS A 1 102 ? -13.065 -4.013 7.389 1.00 92.75 102 CYS A C 1
ATOM 762 O O . CYS A 1 102 ? -13.330 -3.749 8.557 1.00 92.75 102 CYS A O 1
ATOM 764 N N . LEU A 1 103 ? -13.452 -3.235 6.377 1.00 93.00 103 LEU A N 1
ATOM 765 C CA . LEU A 1 103 ? -14.241 -2.015 6.547 1.00 93.00 103 LEU A CA 1
ATOM 766 C C . LEU A 1 103 ? -15.737 -2.291 6.727 1.00 93.00 103 LEU A C 1
ATOM 768 O O . LEU A 1 103 ? -16.439 -1.435 7.253 1.00 93.00 103 LEU A O 1
ATOM 772 N N . ALA A 1 104 ? -16.214 -3.473 6.326 1.00 93.62 104 ALA A N 1
ATOM 773 C CA . ALA A 1 104 ? -17.586 -3.912 6.573 1.00 93.62 104 ALA A CA 1
ATOM 774 C C . ALA A 1 104 ? -17.838 -4.314 8.040 1.00 93.62 104 ALA A C 1
ATOM 776 O O . ALA A 1 104 ? -18.989 -4.420 8.462 1.00 93.62 104 ALA A O 1
ATOM 777 N N . GLU A 1 105 ? -16.776 -4.554 8.810 1.00 92.69 105 GLU A N 1
ATOM 778 C CA . GLU A 1 105 ? -16.835 -4.876 10.234 1.00 92.69 105 GLU A CA 1
ATOM 779 C C . GLU A 1 105 ? -16.790 -3.625 11.130 1.00 92.69 105 GLU A C 1
ATOM 781 O O . GLU A 1 105 ? -16.506 -2.506 10.698 1.00 92.69 105 GLU A O 1
ATOM 786 N N . ASP A 1 106 ? -17.041 -3.817 12.428 1.00 91.06 106 ASP A N 1
ATOM 787 C CA . ASP A 1 106 ? -16.927 -2.748 13.416 1.00 91.06 106 ASP A CA 1
ATOM 788 C C . ASP A 1 106 ? -15.498 -2.196 13.499 1.00 91.06 106 ASP A C 1
ATOM 790 O O . ASP A 1 106 ? -14.520 -2.931 13.654 1.00 91.06 106 ASP A O 1
ATOM 794 N N . ALA A 1 107 ? -15.393 -0.866 13.506 1.00 92.19 107 ALA A N 1
ATOM 795 C CA . ALA A 1 107 ? -14.138 -0.145 13.667 1.00 92.19 107 ALA A CA 1
ATOM 796 C C . ALA A 1 107 ? -13.544 -0.362 15.072 1.00 92.19 107 ALA A C 1
ATOM 798 O O . ALA A 1 107 ? -13.851 0.376 16.021 1.00 92.19 107 ALA A O 1
ATOM 799 N N . THR A 1 108 ? -12.714 -1.403 15.200 1.00 92.81 108 THR A N 1
ATOM 800 C CA . THR A 1 108 ? -12.015 -1.798 16.430 1.00 92.81 108 THR A CA 1
ATOM 801 C C . THR A 1 108 ? -10.596 -2.296 16.143 1.00 92.81 108 THR A C 1
ATOM 803 O O . THR A 1 108 ? -10.273 -2.728 15.035 1.00 92.81 108 THR A O 1
ATOM 806 N N . ARG A 1 109 ? -9.731 -2.281 17.168 1.00 91.75 109 ARG A N 1
ATOM 807 C CA . ARG A 1 109 ? -8.383 -2.869 17.072 1.00 91.75 109 ARG A CA 1
ATOM 808 C C . ARG A 1 109 ? -8.409 -4.369 16.808 1.00 91.75 109 ARG A C 1
ATOM 810 O O . ARG A 1 109 ? -7.593 -4.838 16.032 1.00 91.75 109 ARG A O 1
ATOM 817 N N . GLN A 1 110 ? -9.346 -5.095 17.413 1.00 92.94 110 GLN A N 1
ATOM 818 C CA . GLN A 1 110 ? -9.448 -6.543 17.246 1.00 92.94 110 GLN A CA 1
ATOM 819 C C . GLN A 1 110 ? -9.771 -6.917 15.796 1.00 92.94 110 GLN A C 1
ATOM 821 O O . GLN A 1 110 ? -9.129 -7.809 15.245 1.00 92.94 110 GLN A O 1
ATOM 826 N N . THR A 1 111 ? -10.709 -6.192 15.179 1.00 91.25 111 THR A N 1
ATOM 827 C CA . THR A 1 111 ? -11.009 -6.300 13.748 1.00 91.25 111 THR A CA 1
ATOM 828 C C . THR A 1 111 ? -9.741 -6.074 12.934 1.00 91.25 111 THR A C 1
ATOM 830 O O . THR A 1 111 ? -9.316 -6.956 12.197 1.00 91.25 111 THR A O 1
ATOM 833 N N . LEU A 1 112 ? -9.068 -4.931 13.118 1.00 92.25 112 LEU A N 1
ATOM 834 C CA . LEU A 1 112 ? -7.861 -4.613 12.353 1.00 92.25 112 LEU A CA 1
ATOM 835 C C . LEU A 1 112 ? -6.761 -5.673 12.531 1.00 92.25 112 LEU A C 1
ATOM 837 O O . LEU A 1 112 ? -6.171 -6.101 11.542 1.00 92.25 112 LEU A O 1
ATOM 841 N N . ASP A 1 113 ? -6.511 -6.130 13.758 1.00 93.00 113 ASP A N 1
ATOM 842 C CA . ASP A 1 113 ? -5.482 -7.125 14.072 1.00 93.00 113 ASP A CA 1
ATOM 843 C C . ASP A 1 113 ? -5.713 -8.465 13.353 1.00 93.00 113 ASP A C 1
ATOM 845 O O . ASP A 1 113 ? -4.740 -9.124 12.977 1.00 93.00 113 ASP A O 1
ATOM 849 N N . ALA A 1 114 ? -6.969 -8.840 13.082 1.00 93.69 114 ALA A N 1
ATOM 850 C CA . ALA A 1 114 ? -7.297 -10.025 12.287 1.00 93.69 114 ALA A CA 1
ATOM 851 C C . ALA A 1 114 ? -6.884 -9.881 10.808 1.00 93.69 114 ALA A C 1
ATOM 853 O O . ALA A 1 114 ? -6.464 -10.859 10.187 1.00 93.69 114 ALA A O 1
ATOM 854 N N . TYR A 1 115 ? -6.936 -8.664 10.256 1.00 93.06 115 TYR A N 1
ATOM 855 C CA . TYR A 1 115 ? -6.582 -8.372 8.859 1.00 93.06 115 TYR A CA 1
ATOM 856 C C . TYR A 1 115 ? -5.118 -7.931 8.666 1.00 93.06 115 TYR A C 1
ATOM 858 O O . TYR A 1 115 ? -4.600 -7.998 7.547 1.00 93.06 115 TYR A O 1
ATOM 866 N N . ILE A 1 116 ? -4.408 -7.532 9.732 1.00 90.50 116 ILE A N 1
ATOM 867 C CA . ILE A 1 116 ? -2.984 -7.137 9.702 1.00 90.50 116 ILE A CA 1
ATOM 868 C C . ILE A 1 116 ? -2.077 -8.169 9.000 1.00 90.50 116 ILE A C 1
ATOM 870 O O . ILE A 1 116 ? -1.226 -7.740 8.214 1.00 90.50 116 ILE A O 1
ATOM 874 N N . PRO A 1 117 ? -2.196 -9.495 9.229 1.00 93.12 117 PRO A N 1
ATOM 875 C CA . PRO A 1 117 ? -1.339 -10.483 8.571 1.00 93.12 117 PRO A CA 1
ATOM 876 C C . PRO A 1 117 ? -1.458 -10.454 7.042 1.00 93.12 117 PRO A C 1
ATOM 878 O O . PRO A 1 117 ? -0.444 -10.392 6.341 1.00 93.12 117 PRO A O 1
ATOM 881 N N . GLU A 1 118 ? -2.687 -10.429 6.522 1.00 92.25 118 GLU A N 1
ATOM 882 C CA . GLU A 1 118 ? -2.949 -10.390 5.081 1.00 92.25 118 GLU A CA 1
ATOM 883 C C . GLU A 1 118 ? -2.581 -9.030 4.479 1.00 92.25 118 GLU A C 1
ATOM 885 O O . GLU A 1 118 ? -1.938 -8.962 3.430 1.00 92.25 118 GLU A O 1
ATOM 890 N N . LEU A 1 119 ? -2.871 -7.932 5.179 1.00 90.19 119 LEU A N 1
ATOM 891 C CA . LEU A 1 119 ? -2.496 -6.591 4.733 1.00 90.19 119 LEU A CA 1
ATOM 892 C C . LEU A 1 119 ? -0.970 -6.435 4.629 1.00 90.19 119 LEU A C 1
ATOM 894 O O . LEU A 1 119 ? -0.456 -5.965 3.609 1.00 90.19 119 LEU A O 1
ATOM 898 N N . ARG A 1 120 ? -0.224 -6.917 5.634 1.00 90.69 120 ARG A N 1
ATOM 899 C CA . ARG A 1 120 ? 1.248 -6.964 5.605 1.00 90.69 120 ARG A CA 1
ATOM 900 C C . ARG A 1 120 ? 1.761 -7.817 4.456 1.00 90.69 120 ARG A C 1
ATOM 902 O O . ARG A 1 120 ? 2.721 -7.419 3.802 1.00 90.69 120 ARG A O 1
ATOM 909 N N . ARG A 1 121 ? 1.128 -8.960 4.180 1.00 93.44 121 ARG A N 1
ATOM 910 C CA . ARG A 1 121 ? 1.492 -9.836 3.060 1.00 93.44 121 ARG A CA 1
ATOM 911 C C . ARG A 1 121 ? 1.331 -9.132 1.712 1.00 93.44 121 ARG A C 1
ATOM 913 O O . ARG A 1 121 ? 2.238 -9.213 0.882 1.00 93.44 121 ARG A O 1
ATOM 920 N N . VAL A 1 122 ? 0.212 -8.441 1.489 1.00 90.94 122 VAL A N 1
ATOM 921 C CA . VAL A 1 122 ? -0.040 -7.701 0.240 1.00 90.94 122 VAL A CA 1
ATOM 922 C C . VAL A 1 122 ? 0.955 -6.550 0.078 1.00 90.94 122 VAL A C 1
ATOM 924 O O . VAL A 1 122 ? 1.565 -6.418 -0.985 1.00 90.94 122 VAL A O 1
ATOM 927 N N . ILE A 1 123 ? 1.183 -5.762 1.135 1.00 88.00 123 ILE A N 1
ATOM 928 C CA . ILE A 1 123 ? 2.164 -4.667 1.121 1.00 88.00 123 ILE A CA 1
ATOM 929 C C . ILE A 1 123 ? 3.571 -5.204 0.862 1.00 88.00 123 ILE A C 1
ATOM 931 O O . ILE A 1 123 ? 4.270 -4.681 0.001 1.00 88.00 123 ILE A O 1
ATOM 935 N N . TYR A 1 124 ? 3.984 -6.264 1.557 1.00 90.06 124 TYR A N 1
ATOM 936 C CA . TYR A 1 124 ? 5.301 -6.867 1.374 1.00 90.06 124 TYR A CA 1
ATOM 937 C C . TYR A 1 124 ? 5.526 -7.321 -0.073 1.00 90.06 124 TYR A C 1
ATOM 939 O O . TYR A 1 124 ? 6.550 -6.982 -0.661 1.00 90.06 124 TYR A O 1
ATOM 947 N N . ARG A 1 125 ? 4.547 -8.009 -0.680 1.00 90.81 125 ARG A N 1
ATOM 948 C CA . ARG A 1 125 ? 4.620 -8.415 -2.094 1.00 90.81 125 ARG A CA 1
ATOM 949 C C . ARG A 1 125 ? 4.760 -7.218 -3.028 1.00 90.81 125 ARG A C 1
ATOM 951 O O . ARG A 1 125 ? 5.622 -7.236 -3.900 1.00 90.81 125 ARG A O 1
ATOM 958 N N . LEU A 1 126 ? 3.972 -6.163 -2.809 1.00 88.62 126 LEU A N 1
ATOM 959 C CA . LEU A 1 126 ? 4.082 -4.927 -3.584 1.00 88.62 126 LEU A CA 1
ATOM 960 C C . LEU A 1 126 ? 5.486 -4.317 -3.468 1.00 88.62 126 LEU A C 1
ATOM 962 O O . LEU A 1 126 ? 6.061 -3.928 -4.479 1.00 88.62 126 LEU A O 1
ATOM 966 N N . LEU A 1 127 ? 6.043 -4.241 -2.256 1.00 88.62 127 LEU A N 1
ATOM 967 C CA . LEU A 1 127 ? 7.379 -3.689 -2.019 1.00 88.62 127 LEU A CA 1
ATOM 968 C C . LEU A 1 127 ? 8.475 -4.525 -2.683 1.00 88.62 127 LEU A C 1
ATOM 970 O O . LEU A 1 127 ? 9.381 -3.959 -3.292 1.00 88.62 127 LEU A O 1
ATOM 974 N N . GLN A 1 128 ? 8.374 -5.850 -2.604 1.00 89.50 128 GLN A N 1
ATOM 975 C CA . GLN A 1 128 ? 9.320 -6.767 -3.229 1.00 89.50 128 GLN A CA 1
ATOM 976 C C . GLN A 1 128 ? 9.281 -6.650 -4.761 1.00 89.50 128 GLN A C 1
ATOM 978 O O . GLN A 1 128 ? 10.323 -6.498 -5.397 1.00 89.50 128 GLN A O 1
ATOM 983 N N . ASP A 1 129 ? 8.086 -6.637 -5.358 1.00 90.31 129 ASP A N 1
ATOM 984 C CA . ASP A 1 129 ? 7.920 -6.435 -6.802 1.00 90.31 129 ASP A CA 1
ATOM 985 C C . ASP A 1 129 ? 8.456 -5.072 -7.251 1.00 90.31 129 ASP A C 1
ATOM 987 O O . ASP A 1 129 ? 9.063 -4.947 -8.319 1.00 90.31 129 ASP A O 1
ATOM 991 N N . LEU A 1 130 ? 8.258 -4.041 -6.428 1.00 88.62 130 LEU A N 1
ATOM 992 C CA . LEU A 1 130 ? 8.761 -2.701 -6.693 1.00 88.62 130 LEU A CA 1
ATOM 993 C C . LEU A 1 130 ? 10.289 -2.661 -6.662 1.00 88.62 130 LEU A C 1
ATOM 995 O O . LEU A 1 130 ? 10.901 -2.090 -7.566 1.00 88.62 130 LEU A O 1
ATOM 999 N N . GLN A 1 131 ? 10.899 -3.291 -5.658 1.00 87.88 131 GLN A N 1
ATOM 1000 C CA . GLN A 1 131 ? 12.347 -3.380 -5.515 1.00 87.88 131 GLN A CA 1
ATOM 1001 C C . GLN A 1 131 ? 12.979 -4.098 -6.712 1.00 87.88 131 GLN A C 1
ATOM 1003 O O . GLN A 1 131 ? 13.875 -3.540 -7.348 1.00 87.88 131 GLN A O 1
ATOM 1008 N N . ASN A 1 132 ? 12.452 -5.267 -7.083 1.00 88.69 132 ASN A N 1
ATOM 1009 C CA . ASN A 1 132 ? 12.934 -6.040 -8.230 1.00 88.69 132 ASN A CA 1
ATOM 1010 C C . ASN A 1 132 ? 12.902 -5.207 -9.524 1.00 88.69 132 ASN A C 1
ATOM 1012 O O . ASN A 1 132 ? 13.833 -5.238 -10.332 1.00 88.69 132 ASN A O 1
ATOM 1016 N N . ARG A 1 133 ? 11.848 -4.404 -9.725 1.00 88.38 133 ARG A N 1
ATOM 1017 C CA . ARG A 1 133 ? 11.737 -3.540 -10.911 1.00 88.38 133 ARG A CA 1
ATOM 1018 C C . ARG A 1 133 ? 12.617 -2.305 -10.843 1.00 88.38 133 ARG A C 1
ATOM 1020 O O . ARG A 1 133 ? 13.106 -1.873 -11.882 1.00 88.38 133 ARG A O 1
ATOM 1027 N N . GLN A 1 134 ? 12.863 -1.753 -9.659 1.00 86.3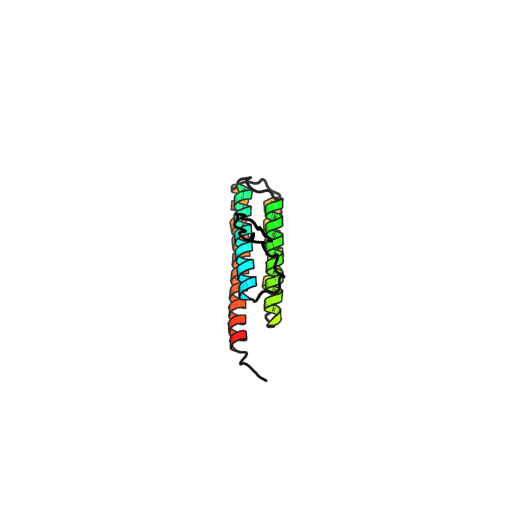1 134 GLN A N 1
ATOM 1028 C CA . GLN A 1 134 ? 13.863 -0.700 -9.501 1.00 86.31 134 GLN A CA 1
ATOM 1029 C C . GLN A 1 134 ? 15.271 -1.201 -9.825 1.00 86.31 134 GLN A C 1
ATOM 1031 O O . GLN A 1 134 ? 16.041 -0.465 -10.433 1.00 86.31 134 GLN A O 1
ATOM 1036 N N . GLU A 1 135 ? 15.616 -2.431 -9.449 1.00 86.81 135 GLU A N 1
ATOM 1037 C CA . GLU A 1 135 ? 16.901 -3.044 -9.799 1.00 86.81 135 GLU A CA 1
ATOM 1038 C C . GLU A 1 135 ? 17.026 -3.260 -11.310 1.00 86.81 135 GLU A C 1
ATOM 1040 O O . GLU A 1 135 ? 18.007 -2.811 -11.907 1.00 86.81 135 GLU A O 1
ATOM 1045 N N . ALA A 1 136 ? 15.992 -3.817 -11.949 1.00 84.94 136 ALA A N 1
ATOM 1046 C CA . ALA A 1 136 ? 15.934 -3.955 -13.405 1.00 84.94 136 ALA A CA 1
ATOM 1047 C C . ALA A 1 136 ? 16.023 -2.598 -14.127 1.00 84.94 136 ALA A C 1
ATOM 1049 O O . ALA A 1 136 ? 16.760 -2.456 -15.102 1.00 84.94 136 ALA A O 1
ATOM 1050 N N . TRP A 1 137 ? 15.323 -1.578 -13.621 1.00 86.94 137 TRP A N 1
ATOM 1051 C CA . TRP A 1 137 ? 15.401 -0.214 -14.141 1.00 86.94 137 TRP A CA 1
ATOM 1052 C C . TRP A 1 137 ? 16.800 0.380 -14.000 1.00 86.94 137 TRP A C 1
ATOM 1054 O O . TRP A 1 137 ? 17.299 0.945 -14.966 1.00 86.94 137 TRP A O 1
ATOM 1064 N N . ARG A 1 138 ? 17.463 0.229 -12.844 1.00 85.12 138 ARG A N 1
ATOM 1065 C CA . ARG A 1 138 ? 18.843 0.711 -12.665 1.00 85.12 138 ARG A CA 1
ATOM 1066 C C . ARG A 1 138 ? 19.792 0.041 -13.652 1.00 85.12 138 ARG A C 1
ATOM 1068 O O . ARG A 1 138 ? 20.599 0.738 -14.257 1.00 85.12 138 ARG A O 1
ATOM 1075 N N . ALA A 1 139 ? 19.672 -1.272 -13.846 1.00 84.06 139 ALA A N 1
ATOM 1076 C CA . ALA A 1 139 ? 20.481 -2.006 -14.816 1.00 84.06 139 ALA A CA 1
ATOM 1077 C C . ALA A 1 139 ? 20.230 -1.517 -16.253 1.00 84.06 139 ALA A C 1
ATOM 1079 O O . ALA A 1 139 ? 21.181 -1.221 -16.971 1.00 84.06 139 ALA A O 1
ATOM 1080 N N . ALA A 1 140 ? 18.965 -1.350 -16.652 1.00 79.69 140 ALA A N 1
ATOM 1081 C CA . ALA A 1 140 ? 18.594 -0.847 -17.976 1.00 79.69 140 ALA A CA 1
ATOM 1082 C C . ALA A 1 140 ? 19.015 0.617 -18.204 1.00 79.69 140 ALA A C 1
ATOM 1084 O O . ALA A 1 140 ? 19.430 0.981 -19.303 1.00 79.69 140 ALA A O 1
ATOM 1085 N N . ALA A 1 141 ? 18.936 1.458 -17.170 1.00 79.12 141 ALA A N 1
ATOM 1086 C CA . ALA A 1 141 ? 19.367 2.851 -17.218 1.00 79.12 141 ALA A CA 1
ATOM 1087 C C . ALA A 1 141 ? 20.892 2.971 -17.364 1.00 79.12 141 ALA A C 1
ATOM 1089 O O . ALA A 1 141 ? 21.353 3.814 -18.127 1.00 79.12 141 ALA A O 1
ATOM 1090 N N . LEU A 1 142 ? 21.665 2.106 -16.694 1.00 75.25 142 LEU A N 1
ATOM 1091 C CA . LEU A 1 142 ? 23.122 2.027 -16.861 1.00 75.25 142 LEU A CA 1
ATOM 1092 C C . LEU A 1 142 ? 23.522 1.430 -18.222 1.00 75.25 142 LEU A C 1
ATOM 1094 O O . LEU A 1 142 ? 24.535 1.820 -18.795 1.00 75.25 142 LEU A O 1
ATOM 1098 N N . ALA A 1 143 ? 22.727 0.486 -18.735 1.00 66.94 143 ALA A N 1
ATOM 1099 C CA . ALA A 1 143 ? 22.948 -0.200 -20.008 1.00 66.94 143 ALA A CA 1
ATOM 1100 C C . ALA A 1 143 ? 22.461 0.581 -21.240 1.00 66.94 143 ALA A C 1
ATOM 1102 O O . ALA A 1 143 ? 22.661 0.112 -22.357 1.00 66.94 143 ALA A O 1
ATOM 1103 N N . ARG A 1 144 ? 21.850 1.763 -21.072 1.00 59.22 144 ARG A N 1
ATOM 1104 C CA . ARG A 1 144 ? 21.765 2.781 -22.129 1.00 59.22 144 ARG A CA 1
ATOM 1105 C C . ARG A 1 144 ? 23.055 3.605 -22.073 1.00 59.22 144 ARG A C 1
ATOM 1107 O O . ARG A 1 144 ? 23.060 4.644 -21.409 1.00 59.22 144 ARG A O 1
ATOM 1114 N N . PRO A 1 145 ? 24.152 3.211 -22.756 1.00 50.94 145 PRO A N 1
ATOM 1115 C CA . PRO A 1 145 ? 25.171 4.190 -23.061 1.00 50.94 145 PRO A CA 1
ATOM 1116 C C . PRO A 1 145 ? 24.482 5.301 -23.848 1.00 50.94 145 PRO A C 1
ATOM 1118 O O . PRO A 1 145 ? 23.615 5.055 -24.688 1.00 50.94 145 PRO A O 1
ATOM 1121 N N . PHE A 1 146 ? 24.855 6.526 -23.515 1.00 50.78 146 PHE A N 1
ATOM 1122 C CA . PHE A 1 146 ? 24.611 7.732 -24.286 1.00 50.78 146 PHE A CA 1
ATOM 1123 C C . PHE A 1 146 ? 24.933 7.465 -25.778 1.00 50.78 146 PHE A C 1
ATOM 1125 O O . PHE A 1 146 ? 26.060 7.642 -26.225 1.00 50.78 146 PHE A O 1
ATOM 1132 N N . ILE A 1 147 ? 23.967 6.978 -26.559 1.00 48.44 147 ILE A N 1
ATOM 1133 C CA . ILE A 1 147 ? 23.987 7.031 -28.023 1.00 48.44 147 ILE A CA 1
ATOM 1134 C C . ILE A 1 147 ? 23.037 8.187 -28.343 1.00 48.44 147 ILE A C 1
ATOM 1136 O O . ILE A 1 147 ? 21.827 8.025 -28.227 1.00 48.44 147 ILE A O 1
ATOM 1140 N N . ARG A 1 148 ? 23.526 9.431 -28.367 1.00 46.94 148 ARG A N 1
ATOM 1141 C CA . ARG A 1 148 ? 24.369 10.107 -29.378 1.00 46.94 148 ARG A CA 1
ATOM 1142 C C . ARG A 1 148 ? 23.461 10.962 -30.258 1.00 46.94 148 ARG A C 1
ATOM 1144 O O . ARG A 1 148 ? 22.553 10.410 -30.862 1.00 46.94 148 ARG A O 1
ATOM 1151 N N . THR A 1 149 ? 23.785 12.250 -30.355 1.00 52.09 149 THR A N 1
ATOM 1152 C CA . THR A 1 149 ? 23.979 13.024 -31.600 1.00 52.09 149 THR A CA 1
ATOM 1153 C C . THR A 1 149 ? 24.480 14.402 -31.232 1.00 52.09 149 THR A C 1
ATOM 1155 O O . THR A 1 149 ? 23.780 15.060 -30.432 1.00 52.09 149 THR A O 1
#

Foldseek 3Di:
DDDDDDDDDDDDDDPDDPPPPPDDLPDALVVLVVQLVVLLVVLVVLLVCQQVVNHALVSNVVSLVSNLVSLVSNLVNLVVLVQDSPQSNCLSVQQCVLSVVLNVDDSHPVSVVVSVVSSCVSVVSNVVVSVVSVVVVVVSVVVPDPPDD

Secondary structure (DSSP, 8-state):
------------------------S---HHHHHHHHHHHHHHHHHHHHHHTTTSS-HHHHHHHHHHHHHHHHHHHHHHHTTT---HHHHHHHHHHHHHHHHHHHS-SSHHHHHHHHHHHHHHHHHHHHHHHHHHHHHHHHHHTS-----

Organism: NCBI:txid1128425

Radius of gyration: 23.59 Å; chains: 1; bounding box: 43×89×49 Å